Protein AF-A0A7K3KQ27-F1 (afdb_monomer_lite)

Foldseek 3Di:
DDALEDEAEDEDPDDDDPVVVVVVVVCCVPSVVHHYHYDYPVPDDCPPDVQSVVCNVVVNRVSVVVVVVVPDD

Sequence (73 aa):
MIPKTIHYCWFGGKDMPENVLKCIASWKKFAPDFELKLWNESNYDLNKYEYVKEAFKAEKWAFVTDVVRLDVV

Structure (mmCIF, N/CA/C/O backbone):
data_AF-A0A7K3KQ27-F1
#
_entry.id   AF-A0A7K3KQ27-F1
#
loop_
_atom_site.group_PDB
_atom_site.id
_atom_site.type_symbol
_atom_site.label_atom_id
_atom_site.label_alt_id
_atom_site.label_comp_id
_atom_site.label_asym_id
_atom_site.label_entity_id
_atom_site.label_seq_id
_atom_site.pdbx_PDB_ins_code
_atom_site.Cartn_x
_atom_site.Cartn_y
_atom_site.Cartn_z
_atom_site.occupancy
_atom_site.B_iso_or_equiv
_atom_site.auth_seq_id
_atom_site.auth_comp_id
_atom_site.auth_asym_id
_atom_site.auth_atom_id
_atom_site.pdbx_PDB_model_num
ATOM 1 N N . MET A 1 1 ? -17.873 -11.313 9.182 1.00 83.94 1 MET A N 1
ATOM 2 C CA . MET A 1 1 ? -17.555 -10.032 9.853 1.00 83.94 1 MET A CA 1
ATOM 3 C C . MET A 1 1 ? -16.358 -9.444 9.126 1.00 83.94 1 MET A C 1
ATOM 5 O O . MET A 1 1 ? -15.455 -10.213 8.830 1.00 83.94 1 MET A O 1
ATOM 9 N N . ILE A 1 2 ? -16.381 -8.163 8.753 1.00 88.62 2 ILE A N 1
ATOM 10 C CA . ILE A 1 2 ? -15.268 -7.540 8.015 1.00 88.62 2 ILE A CA 1
ATOM 11 C C . ILE A 1 2 ? -14.144 -7.209 9.014 1.00 88.62 2 ILE A C 1
ATOM 13 O O . ILE A 1 2 ? -14.463 -6.655 10.072 1.00 88.62 2 ILE A O 1
ATOM 17 N N . PRO A 1 3 ? -12.872 -7.547 8.729 1.00 94.12 3 PRO A N 1
ATOM 18 C CA . PRO A 1 3 ? -11.745 -7.153 9.572 1.00 94.12 3 PRO A CA 1
ATOM 19 C C . PRO A 1 3 ? -11.671 -5.631 9.756 1.00 94.12 3 PRO A C 1
ATOM 21 O O . PRO A 1 3 ? -11.894 -4.870 8.813 1.00 94.12 3 PRO A O 1
ATOM 24 N N . LYS A 1 4 ? -11.337 -5.167 10.966 1.00 95.88 4 LYS A N 1
ATOM 25 C CA . LYS A 1 4 ? -11.107 -3.741 11.248 1.00 95.88 4 LYS A CA 1
ATOM 26 C C . LYS A 1 4 ? -9.694 -3.334 10.806 1.00 95.88 4 LYS A C 1
ATOM 28 O O . LYS A 1 4 ? -8.876 -2.940 11.629 1.00 95.88 4 LYS A O 1
ATOM 33 N N . THR A 1 5 ? -9.412 -3.436 9.509 1.00 96.38 5 THR A N 1
ATOM 34 C CA . THR A 1 5 ? -8.100 -3.105 8.936 1.00 96.38 5 THR A CA 1
ATOM 35 C C . THR A 1 5 ? -8.250 -2.066 7.834 1.00 96.38 5 THR A C 1
ATOM 37 O O . THR A 1 5 ? -9.031 -2.234 6.901 1.00 96.38 5 THR A O 1
ATOM 40 N N . ILE A 1 6 ? -7.488 -0.979 7.929 1.00 96.88 6 ILE A N 1
ATOM 41 C CA . ILE A 1 6 ? -7.318 -0.005 6.853 1.00 9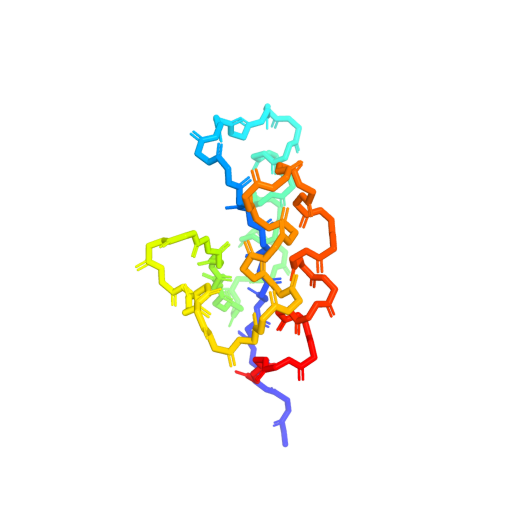6.88 6 ILE A CA 1
ATOM 42 C C . ILE A 1 6 ? -6.066 -0.411 6.081 1.00 96.88 6 ILE A C 1
ATOM 44 O O . ILE A 1 6 ? -4.949 -0.274 6.579 1.00 96.88 6 ILE A O 1
ATOM 48 N N . HIS A 1 7 ? -6.243 -0.906 4.858 1.00 97.38 7 HIS A N 1
ATOM 49 C CA . HIS A 1 7 ? -5.128 -1.158 3.951 1.00 97.38 7 HIS A CA 1
ATOM 50 C C . HIS A 1 7 ? -4.765 0.131 3.220 1.00 97.38 7 HIS A C 1
ATOM 52 O O . HIS A 1 7 ? -5.591 0.711 2.516 1.00 97.38 7 HIS A O 1
ATOM 58 N N . TYR A 1 8 ? -3.522 0.572 3.373 1.00 97.38 8 TYR A N 1
ATOM 59 C CA . TYR A 1 8 ? -3.015 1.772 2.723 1.00 97.38 8 TYR A CA 1
ATOM 60 C C . TYR A 1 8 ? -1.780 1.434 1.899 1.00 97.38 8 TYR A C 1
ATOM 62 O O . TYR A 1 8 ? -0.893 0.747 2.386 1.00 97.38 8 TYR A O 1
ATOM 70 N N . CYS A 1 9 ? -1.719 1.890 0.650 1.00 97.69 9 CYS A N 1
ATOM 71 C CA . CYS A 1 9 ? -0.602 1.601 -0.247 1.00 97.69 9 CYS A CA 1
ATOM 72 C C . CYS A 1 9 ? 0.299 2.826 -0.397 1.00 97.69 9 CYS A C 1
ATOM 74 O O . CYS A 1 9 ? -0.191 3.921 -0.676 1.00 97.69 9 CYS A O 1
ATOM 76 N N . TRP A 1 10 ? 1.609 2.625 -0.282 1.00 97.94 10 TRP A N 1
ATOM 77 C CA . TRP A 1 10 ? 2.610 3.651 -0.547 1.00 97.94 10 TRP A CA 1
ATOM 78 C C . TRP A 1 10 ? 3.885 3.011 -1.095 1.00 97.94 10 TRP A C 1
ATOM 80 O O . TRP A 1 10 ? 4.692 2.475 -0.344 1.00 97.94 10 TRP A O 1
ATOM 90 N N . PHE A 1 11 ? 4.037 3.043 -2.416 1.00 97.56 11 PHE A N 1
ATOM 91 C CA . PHE A 1 11 ? 5.145 2.411 -3.131 1.00 97.56 11 PHE A CA 1
ATOM 92 C C . PHE A 1 11 ? 6.097 3.458 -3.709 1.00 97.56 11 PHE A C 1
ATOM 94 O O . PHE A 1 11 ? 5.674 4.564 -4.055 1.00 97.56 11 PHE A O 1
ATOM 101 N N . GLY A 1 12 ? 7.366 3.079 -3.864 1.00 95.56 12 GLY A N 1
ATOM 102 C CA . GLY A 1 12 ? 8.383 3.898 -4.531 1.00 95.56 12 GLY A CA 1
ATOM 103 C C . GLY A 1 12 ? 9.262 4.717 -3.583 1.00 95.56 12 GLY A C 1
ATOM 104 O O . GLY A 1 12 ? 9.899 5.670 -4.026 1.00 95.56 12 GLY A O 1
ATOM 105 N N . GLY A 1 13 ? 9.281 4.382 -2.289 1.00 93.56 13 GLY A N 1
ATOM 106 C CA . GLY A 1 13 ? 10.267 4.863 -1.312 1.00 93.56 13 GLY A CA 1
ATOM 107 C C . GLY A 1 13 ? 10.299 6.364 -0.993 1.00 93.56 13 GLY A C 1
ATOM 108 O O . GLY A 1 13 ? 11.151 6.789 -0.218 1.00 93.56 13 GLY A O 1
ATOM 109 N N . LYS A 1 14 ? 9.418 7.189 -1.570 1.00 95.25 14 LYS A N 1
ATOM 110 C CA . LYS A 1 14 ? 9.379 8.636 -1.292 1.00 95.25 14 LYS A CA 1
ATOM 111 C C . LYS A 1 14 ? 8.721 8.926 0.051 1.00 95.25 14 LYS A C 1
ATOM 113 O O . LYS A 1 14 ? 7.799 8.221 0.451 1.00 95.25 14 LYS A O 1
ATOM 118 N N . ASP A 1 15 ? 9.124 10.012 0.700 1.00 96.88 15 ASP A N 1
ATOM 119 C CA . ASP A 1 15 ? 8.452 10.472 1.915 1.00 96.88 15 ASP A CA 1
ATOM 120 C C . ASP A 1 15 ? 6.998 10.870 1.631 1.00 96.88 15 ASP A C 1
ATOM 122 O O . ASP A 1 15 ? 6.675 11.474 0.602 1.00 96.88 15 ASP A O 1
ATOM 126 N N . MET A 1 16 ? 6.106 10.534 2.565 1.00 97.31 16 MET A N 1
ATOM 127 C CA . MET A 1 16 ? 4.715 10.971 2.501 1.00 97.31 16 MET A CA 1
ATOM 128 C C . MET A 1 16 ? 4.632 12.481 2.755 1.00 97.31 16 MET A C 1
ATOM 130 O O . MET A 1 16 ? 5.168 12.961 3.757 1.00 97.31 16 MET A O 1
ATOM 134 N N . PRO A 1 17 ? 3.921 13.243 1.908 1.00 97.81 17 PRO A N 1
ATOM 135 C CA . PRO A 1 17 ? 3.726 14.666 2.137 1.00 97.81 17 PRO A CA 1
ATOM 136 C C . PRO A 1 17 ? 2.859 14.918 3.381 1.00 97.81 17 PRO A C 1
ATOM 138 O O . PRO A 1 17 ? 2.072 14.071 3.814 1.00 97.81 17 PRO A O 1
ATOM 141 N N . GLU A 1 18 ? 2.964 16.121 3.949 1.00 98.06 18 GLU A N 1
ATOM 142 C CA . GLU A 1 18 ? 2.318 16.479 5.220 1.00 98.06 18 GLU A CA 1
ATOM 143 C C . GLU A 1 18 ? 0.791 16.278 5.202 1.00 98.06 18 GLU A C 1
ATOM 145 O O . GLU A 1 18 ? 0.199 15.855 6.194 1.00 98.06 18 GLU A O 1
ATOM 150 N N . ASN A 1 19 ? 0.131 16.541 4.070 1.00 97.94 19 ASN A N 1
ATOM 151 C CA . ASN A 1 19 ? -1.310 16.331 3.928 1.00 97.94 19 ASN A CA 1
ATOM 152 C C . ASN A 1 19 ? -1.699 14.845 4.038 1.00 97.94 19 ASN A C 1
ATOM 154 O O . ASN A 1 19 ? -2.713 14.536 4.659 1.00 97.94 19 ASN A O 1
ATOM 158 N N . VAL A 1 20 ? -0.885 13.930 3.503 1.00 97.62 20 VAL A N 1
ATOM 159 C CA . VAL A 1 20 ? -1.094 12.478 3.633 1.0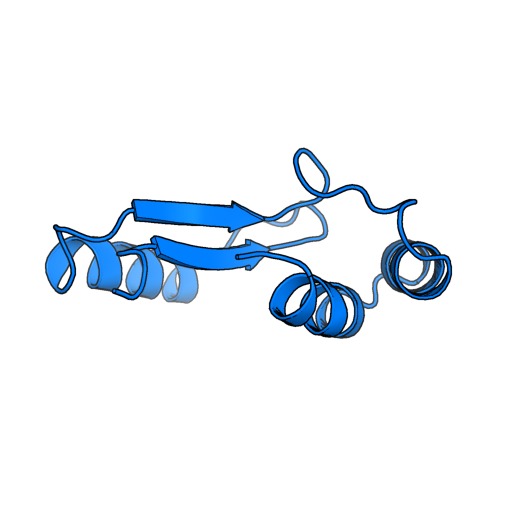0 97.62 20 VAL A CA 1
ATOM 160 C C . VAL A 1 20 ? -0.893 12.039 5.081 1.00 97.62 20 VAL A C 1
ATOM 162 O O . VAL A 1 20 ? -1.723 11.310 5.624 1.00 97.62 20 VAL A O 1
ATOM 165 N N . LEU A 1 21 ? 0.146 12.545 5.749 1.00 98.00 21 LEU A N 1
ATOM 166 C CA . LEU A 1 21 ? 0.376 12.273 7.170 1.00 98.00 21 LEU A CA 1
ATOM 167 C C . LEU A 1 21 ? -0.786 12.779 8.044 1.00 98.00 21 LEU A C 1
ATOM 169 O O . LEU A 1 21 ? -1.212 12.079 8.965 1.00 98.00 21 LEU A O 1
ATOM 173 N N . LYS A 1 22 ? -1.364 13.946 7.721 1.00 98.19 22 LYS A N 1
ATOM 174 C CA . LYS A 1 22 ? -2.584 14.464 8.369 1.00 98.19 22 LYS A CA 1
ATOM 175 C C . LYS A 1 22 ? -3.788 13.540 8.158 1.00 98.19 22 LYS A C 1
ATOM 177 O O . LYS A 1 22 ? -4.546 13.325 9.104 1.00 98.19 22 LYS A O 1
ATOM 182 N N . CYS A 1 23 ? -3.955 12.959 6.967 1.00 97.62 23 CYS A N 1
ATOM 183 C CA . CYS A 1 23 ? -4.990 11.952 6.711 1.00 97.62 23 CYS A CA 1
ATOM 184 C C . CYS A 1 23 ? -4.774 10.683 7.547 1.00 97.62 23 CYS A C 1
ATOM 186 O O . CYS A 1 23 ? -5.699 10.217 8.202 1.00 97.62 23 CYS A O 1
ATOM 188 N N . ILE A 1 24 ? -3.547 10.163 7.608 1.00 97.44 24 ILE A N 1
ATOM 189 C CA . ILE A 1 24 ? -3.228 8.979 8.420 1.00 97.44 24 ILE A CA 1
ATOM 190 C C . ILE A 1 24 ? -3.494 9.243 9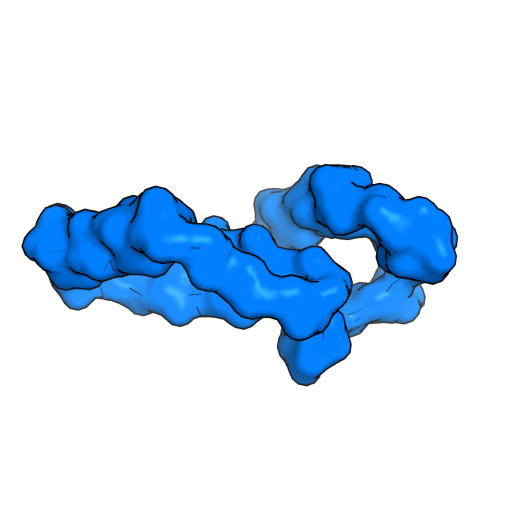.911 1.00 97.44 24 ILE A C 1
ATOM 192 O O . ILE A 1 24 ? -4.051 8.396 10.614 1.00 97.44 24 ILE A O 1
ATOM 196 N N . ALA A 1 25 ? -3.134 10.429 10.408 1.00 97.81 25 ALA A N 1
ATOM 197 C CA . ALA A 1 25 ? -3.410 10.827 11.785 1.00 97.81 25 ALA A CA 1
ATOM 198 C C . ALA A 1 25 ? -4.918 10.932 12.073 1.00 97.81 25 ALA A C 1
ATOM 200 O O . ALA A 1 25 ? -5.363 10.557 13.160 1.00 97.81 25 ALA A O 1
ATOM 201 N N . SER A 1 26 ? -5.719 11.402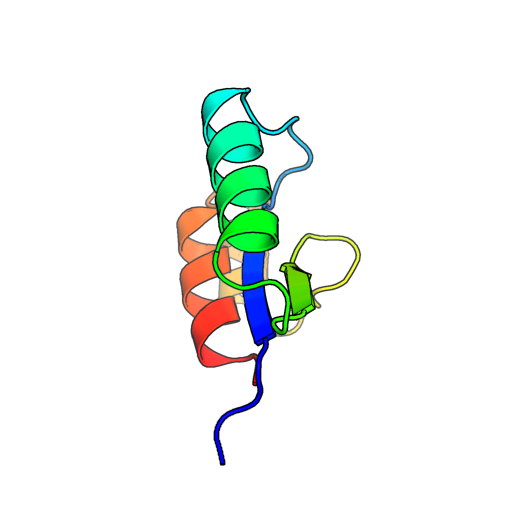 11.110 1.00 98.00 26 SER A N 1
ATOM 202 C CA . SER A 1 26 ? -7.171 11.480 11.280 1.00 98.00 26 SER A CA 1
ATOM 203 C C . SER A 1 26 ? -7.810 10.091 11.356 1.00 98.00 26 SER A C 1
ATOM 205 O O . SER A 1 26 ? -8.694 9.890 12.186 1.00 98.00 26 SER A O 1
ATOM 207 N N . TRP A 1 27 ? -7.315 9.103 10.602 1.00 97.88 27 TRP A N 1
ATOM 208 C CA . TRP A 1 27 ? -7.784 7.717 10.712 1.00 97.88 27 TRP A CA 1
ATOM 209 C C . TRP A 1 27 ? -7.544 7.148 12.108 1.00 97.88 27 TRP A C 1
ATOM 211 O O . TRP A 1 27 ? -8.472 6.623 12.710 1.00 97.88 27 TRP A O 1
ATOM 221 N N . LYS A 1 28 ? -6.352 7.356 12.681 1.00 95.56 28 LYS A N 1
ATOM 222 C CA . LYS A 1 28 ? -6.055 6.944 14.065 1.00 95.56 28 LYS A CA 1
ATOM 223 C C . LYS A 1 28 ? -6.970 7.620 15.095 1.00 95.56 28 LYS A C 1
ATOM 225 O O . LYS A 1 28 ? -7.290 7.021 16.114 1.00 95.56 28 LYS A O 1
ATOM 230 N N . LYS A 1 29 ? -7.393 8.864 14.838 1.00 97.69 29 LYS A N 1
ATOM 231 C CA . LYS A 1 29 ? -8.297 9.622 15.718 1.00 97.69 29 LYS A CA 1
ATOM 232 C C . LYS A 1 29 ? -9.752 9.152 15.628 1.00 97.69 29 LYS A C 1
ATOM 234 O O . LYS A 1 29 ? -10.417 9.064 16.654 1.00 97.69 29 LYS A O 1
ATOM 239 N N . PHE A 1 30 ? -10.262 8.929 14.418 1.00 98.00 30 PHE A N 1
ATOM 240 C CA . PHE A 1 30 ? -11.689 8.677 14.175 1.00 98.00 30 PHE A CA 1
ATOM 241 C C . PHE A 1 30 ? -12.043 7.193 14.029 1.00 98.00 30 PHE A C 1
ATOM 243 O O . PHE A 1 30 ? -13.205 6.832 14.185 1.00 98.00 30 PHE A O 1
ATOM 250 N N . ALA A 1 31 ? -11.056 6.339 13.768 1.00 97.00 31 ALA A N 1
ATOM 251 C CA . ALA A 1 31 ? -11.187 4.888 13.706 1.00 97.00 31 ALA A CA 1
ATOM 252 C C . ALA A 1 31 ? -10.125 4.219 14.607 1.00 97.00 31 ALA A C 1
ATOM 254 O O . ALA A 1 31 ? -9.292 3.463 14.110 1.00 97.00 31 ALA A O 1
ATOM 255 N N . PRO A 1 32 ? -10.123 4.497 15.927 1.00 96.50 32 PRO A N 1
ATOM 256 C CA . PRO A 1 32 ? -9.077 4.021 16.840 1.00 96.50 32 PRO A CA 1
ATOM 257 C C . PRO A 1 32 ? -9.014 2.491 16.952 1.00 96.50 32 PRO A C 1
ATOM 259 O O . PRO A 1 32 ? -7.963 1.938 17.257 1.00 96.50 32 PRO A O 1
ATOM 262 N N . ASP A 1 33 ? -10.126 1.811 16.673 1.00 97.44 33 ASP A N 1
ATOM 263 C CA . ASP A 1 33 ? -10.228 0.351 16.695 1.00 97.44 33 ASP A CA 1
ATOM 264 C C . ASP A 1 33 ? -9.665 -0.323 15.432 1.00 97.44 33 ASP A C 1
ATOM 266 O O . ASP A 1 33 ? -9.658 -1.552 15.360 1.00 97.44 33 ASP A O 1
ATOM 270 N N . PHE A 1 34 ? -9.318 0.453 14.400 1.00 97.31 34 PHE A N 1
ATOM 271 C CA . PHE A 1 34 ? -8.827 -0.082 13.136 1.00 97.31 34 PHE A CA 1
ATOM 272 C C . PHE A 1 34 ? -7.302 -0.157 13.132 1.00 97.31 34 PHE A C 1
ATOM 274 O O . PHE A 1 34 ? -6.609 0.809 13.451 1.00 97.31 34 PHE A O 1
ATOM 281 N N . GLU A 1 35 ? -6.773 -1.293 12.690 1.00 96.38 35 GLU A N 1
ATOM 282 C CA . GLU A 1 35 ? -5.350 -1.449 12.420 1.00 96.38 35 GLU A CA 1
ATOM 283 C C . GLU A 1 35 ? -5.008 -0.840 11.055 1.00 96.38 35 GLU A C 1
ATOM 285 O O . GLU A 1 35 ? -5.697 -1.076 10.062 1.00 96.38 35 GLU A O 1
ATOM 290 N N . LEU A 1 36 ? -3.930 -0.058 10.976 1.00 96.94 36 LEU A N 1
ATOM 291 C CA . LEU A 1 36 ? -3.423 0.455 9.705 1.00 96.94 36 LEU A CA 1
ATOM 292 C C . LEU A 1 36 ? -2.355 -0.492 9.154 1.00 96.94 36 LEU A C 1
ATOM 294 O O . LEU A 1 36 ? -1.245 -0.543 9.683 1.00 96.94 36 LEU A O 1
ATOM 298 N N . LYS A 1 37 ? -2.657 -1.167 8.042 1.00 97.19 37 LYS A N 1
ATOM 299 C CA . LYS A 1 37 ? -1.695 -1.989 7.304 1.00 97.19 37 LYS A CA 1
ATOM 300 C C . LYS A 1 37 ? -1.157 -1.217 6.103 1.00 97.19 37 LYS A C 1
ATOM 302 O O . LYS A 1 37 ? -1.840 -1.070 5.090 1.00 97.19 37 LYS A O 1
ATOM 307 N N . LEU A 1 38 ? 0.073 -0.721 6.232 1.00 97.12 38 LEU A N 1
ATOM 308 C CA . LEU A 1 38 ? 0.799 -0.052 5.153 1.00 97.12 38 LEU A CA 1
ATOM 309 C C . LEU A 1 38 ? 1.445 -1.089 4.228 1.00 97.12 38 LEU A C 1
ATOM 311 O O . LEU A 1 38 ? 2.296 -1.844 4.683 1.00 97.12 38 LEU A O 1
ATOM 315 N N . TRP A 1 39 ? 1.085 -1.093 2.950 1.00 98.12 39 TRP A N 1
ATOM 316 C CA . TRP 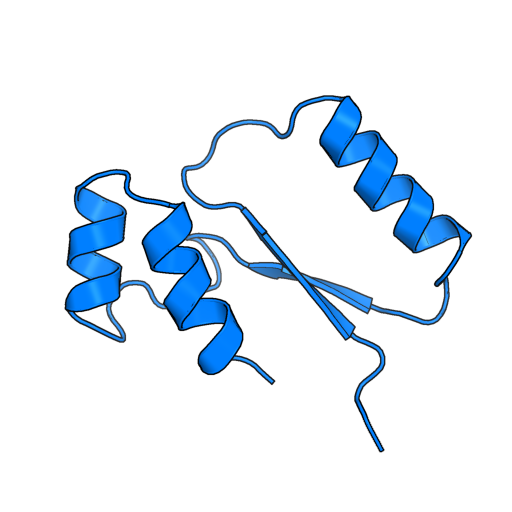A 1 39 ? 1.696 -1.908 1.902 1.00 98.12 39 TRP A CA 1
ATOM 317 C C . TRP A 1 39 ? 2.719 -1.101 1.103 1.00 98.12 39 TRP A C 1
ATOM 319 O O . TRP A 1 39 ? 2.416 0.007 0.653 1.00 98.12 39 TRP A O 1
ATOM 329 N N . ASN A 1 40 ? 3.909 -1.668 0.921 1.00 97.75 40 ASN A N 1
ATOM 330 C CA . ASN A 1 40 ? 5.016 -1.091 0.158 1.00 97.75 40 ASN A CA 1
ATOM 331 C C . ASN A 1 40 ? 5.945 -2.201 -0.381 1.00 97.75 40 ASN A C 1
ATOM 333 O O . ASN A 1 40 ? 5.686 -3.393 -0.200 1.00 97.75 40 ASN A O 1
ATOM 337 N N . GLU A 1 41 ? 7.045 -1.822 -1.033 1.00 96.56 41 GLU A N 1
ATOM 338 C CA . GLU A 1 41 ? 8.024 -2.762 -1.595 1.00 96.56 41 GLU A CA 1
ATOM 339 C C . GLU A 1 41 ? 8.752 -3.663 -0.578 1.00 96.56 41 GLU A C 1
ATOM 341 O O . GLU A 1 41 ? 9.393 -4.626 -0.992 1.00 96.56 41 GLU A O 1
ATOM 346 N N . SER A 1 42 ? 8.670 -3.396 0.732 1.00 97.12 42 SER A N 1
ATOM 347 C CA . SER A 1 42 ? 9.304 -4.245 1.752 1.00 97.12 42 SER A CA 1
ATOM 348 C C . SER A 1 42 ? 8.401 -5.367 2.265 1.00 97.12 42 SER A C 1
ATOM 350 O O . SER A 1 42 ? 8.901 -6.305 2.886 1.00 97.12 42 SER A O 1
ATOM 352 N N . ASN A 1 43 ? 7.088 -5.295 2.017 1.00 97.50 43 ASN A N 1
ATOM 353 C CA . ASN A 1 43 ? 6.125 -6.260 2.554 1.00 97.50 43 ASN A CA 1
ATOM 354 C C . ASN A 1 43 ? 5.083 -6.791 1.559 1.00 97.50 43 ASN A C 1
ATOM 356 O O . ASN A 1 43 ? 4.327 -7.694 1.918 1.00 97.50 43 ASN A O 1
ATOM 360 N N . TYR A 1 44 ? 5.048 -6.282 0.327 1.00 97.88 44 TYR A N 1
ATOM 361 C CA . TYR A 1 44 ? 4.268 -6.859 -0.764 1.00 97.88 44 TYR A CA 1
ATOM 362 C C . TYR A 1 44 ? 5.189 -7.560 -1.771 1.00 97.88 44 TYR A C 1
ATOM 364 O O . TYR A 1 44 ? 6.211 -7.006 -2.175 1.00 97.88 44 TYR A O 1
ATOM 372 N N . ASP A 1 45 ? 4.822 -8.766 -2.210 1.00 97.56 45 ASP A N 1
ATOM 373 C CA . ASP A 1 45 ? 5.593 -9.498 -3.218 1.00 97.56 45 ASP A CA 1
ATOM 374 C C . ASP A 1 45 ? 5.376 -8.905 -4.619 1.00 97.56 45 ASP A C 1
ATOM 376 O O . ASP A 1 45 ? 4.426 -9.231 -5.335 1.00 97.56 45 ASP A O 1
ATOM 380 N N . LEU A 1 46 ? 6.299 -8.034 -5.028 1.00 97.38 46 LEU A N 1
ATOM 381 C CA . LEU A 1 46 ? 6.301 -7.391 -6.343 1.00 97.38 46 LEU A CA 1
ATOM 382 C C . LEU A 1 46 ? 6.541 -8.364 -7.507 1.00 97.38 46 LEU A C 1
ATOM 384 O O . LEU A 1 46 ? 6.307 -7.989 -8.653 1.00 97.38 46 LEU A O 1
ATOM 388 N N . ASN A 1 47 ? 6.997 -9.593 -7.243 1.00 97.56 47 ASN A N 1
ATOM 389 C CA . ASN A 1 47 ? 7.196 -10.617 -8.269 1.00 97.56 47 ASN A CA 1
ATOM 390 C C . ASN A 1 47 ? 5.999 -11.567 -8.404 1.00 97.56 47 ASN A C 1
ATOM 392 O O . ASN A 1 47 ? 6.002 -12.399 -9.310 1.00 97.56 47 ASN A O 1
ATOM 396 N N . LYS A 1 48 ? 4.969 -11.431 -7.556 1.00 97.44 48 LYS A N 1
ATOM 397 C CA . LYS A 1 48 ? 3.781 -12.298 -7.559 1.00 97.44 48 LYS A CA 1
ATOM 398 C C . LYS A 1 48 ? 3.022 -12.273 -8.889 1.00 97.44 48 LYS A C 1
ATOM 400 O O . LYS A 1 48 ? 2.482 -13.290 -9.313 1.00 97.44 48 LYS A O 1
ATOM 405 N N . TYR A 1 49 ? 2.999 -11.117 -9.552 1.00 97.81 49 TYR A N 1
ATOM 406 C CA . TYR A 1 49 ? 2.342 -10.916 -10.843 1.00 97.81 49 TYR A CA 1
ATOM 407 C C . TYR A 1 49 ? 3.273 -10.154 -11.789 1.00 97.81 49 TYR A C 1
ATOM 409 O O . TYR A 1 49 ? 3.773 -9.089 -11.423 1.00 97.81 49 TYR A O 1
ATOM 417 N N . GLU A 1 50 ? 3.457 -10.642 -13.023 1.00 98.25 50 GLU A N 1
ATOM 418 C CA . GLU A 1 50 ? 4.340 -9.978 -14.002 1.00 98.25 50 GLU A CA 1
ATOM 419 C C . GLU A 1 50 ? 3.885 -8.537 -14.278 1.00 98.25 50 GLU A C 1
ATOM 421 O O . GLU A 1 50 ? 4.705 -7.626 -14.300 1.00 98.25 50 GLU A O 1
ATOM 426 N N . TYR A 1 51 ? 2.570 -8.296 -14.334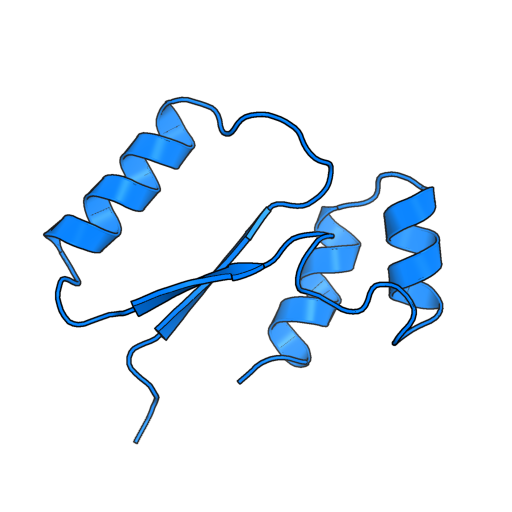 1.00 98.12 51 TYR A N 1
ATOM 427 C CA . TYR A 1 51 ? 2.012 -6.949 -14.472 1.00 98.12 51 TYR A CA 1
ATOM 428 C C . TYR A 1 51 ? 2.452 -5.996 -13.348 1.00 98.12 51 TYR A C 1
ATOM 430 O O . TYR A 1 51 ? 2.817 -4.850 -13.607 1.00 98.12 51 TYR A O 1
ATOM 438 N N . VAL A 1 52 ? 2.454 -6.464 -12.093 1.00 98.06 52 VAL A N 1
ATOM 439 C CA . VAL A 1 52 ? 2.895 -5.647 -10.951 1.00 98.06 52 VAL A CA 1
ATOM 440 C C . VAL A 1 52 ? 4.384 -5.357 -11.049 1.00 98.06 52 VAL A C 1
ATOM 442 O O . VAL A 1 52 ? 4.804 -4.221 -10.840 1.00 98.06 52 VAL A O 1
ATOM 445 N N . LYS A 1 53 ? 5.177 -6.367 -11.397 1.00 98.44 53 LYS A N 1
ATOM 446 C CA . LYS A 1 53 ? 6.624 -6.248 -11.556 1.00 98.44 53 LYS A CA 1
ATOM 447 C C . LYS A 1 53 ? 6.994 -5.240 -12.642 1.00 98.44 53 LYS A C 1
ATOM 449 O O . LYS A 1 53 ? 7.864 -4.398 -12.423 1.00 98.44 53 LYS A O 1
ATOM 454 N N . GLU A 1 54 ? 6.337 -5.304 -13.797 1.00 98.50 54 GLU A N 1
ATOM 455 C CA . GLU A 1 54 ? 6.524 -4.360 -14.901 1.00 98.50 54 GLU A CA 1
ATOM 456 C C . GLU A 1 54 ? 6.085 -2.945 -14.510 1.00 98.50 54 GLU A C 1
ATOM 458 O O . GLU A 1 54 ? 6.841 -1.992 -14.711 1.00 98.50 54 GLU A O 1
ATOM 463 N N . ALA A 1 55 ? 4.914 -2.801 -13.881 1.00 98.31 55 ALA A N 1
ATOM 464 C CA . ALA A 1 55 ? 4.421 -1.512 -13.406 1.00 98.31 55 ALA A CA 1
ATOM 465 C C . ALA A 1 55 ? 5.364 -0.886 -12.368 1.00 98.31 55 ALA A C 1
ATOM 467 O O . ALA A 1 55 ? 5.677 0.300 -12.451 1.00 98.31 55 ALA A O 1
ATOM 468 N N . PHE A 1 56 ? 5.865 -1.679 -11.420 1.00 98.00 56 PHE A N 1
ATOM 469 C CA . PHE A 1 56 ? 6.808 -1.213 -10.411 1.00 98.00 56 PHE A CA 1
ATOM 470 C C . PHE A 1 56 ? 8.129 -0.754 -11.044 1.00 98.00 56 PHE A C 1
ATOM 472 O O . PHE A 1 56 ? 8.590 0.348 -10.757 1.00 98.00 56 PHE A O 1
ATOM 479 N N . LYS A 1 57 ? 8.702 -1.540 -11.968 1.00 97.88 57 LYS A N 1
ATOM 480 C CA . LYS A 1 57 ? 9.922 -1.166 -12.711 1.00 97.88 57 LYS A CA 1
ATOM 481 C C . LYS A 1 57 ? 9.754 0.101 -13.551 1.00 97.88 57 LYS A C 1
ATOM 483 O O . LYS A 1 57 ? 10.715 0.838 -13.728 1.00 97.88 57 LYS A O 1
ATOM 488 N N . ALA A 1 58 ? 8.555 0.342 -14.077 1.00 98.19 58 ALA A N 1
ATOM 489 C CA . ALA A 1 58 ? 8.221 1.532 -14.856 1.00 98.19 58 ALA A CA 1
ATOM 490 C C . ALA A 1 58 ? 7.808 2.742 -13.991 1.00 98.19 58 ALA A C 1
ATOM 492 O O . ALA A 1 58 ? 7.321 3.741 -14.528 1.00 98.19 58 ALA A O 1
ATOM 493 N N . GLU A 1 59 ? 7.952 2.649 -12.666 1.00 97.62 59 GLU A N 1
ATOM 494 C CA . GLU A 1 59 ? 7.550 3.673 -11.695 1.00 97.62 59 GLU A CA 1
ATOM 495 C C . GLU A 1 59 ? 6.055 4.043 -11.744 1.00 97.62 59 GLU A C 1
ATOM 497 O O . GLU A 1 59 ? 5.621 5.162 -11.458 1.00 97.62 59 GLU A O 1
ATOM 502 N N . LYS A 1 60 ? 5.222 3.075 -12.130 1.00 98.00 60 LYS A N 1
ATOM 503 C CA . LYS A 1 60 ? 3.776 3.205 -12.319 1.00 98.00 60 LYS A CA 1
ATOM 504 C C . LYS A 1 60 ? 3.014 2.761 -11.065 1.00 98.00 60 LYS A C 1
ATOM 506 O O . LYS A 1 60 ? 2.226 1.821 -11.093 1.00 98.00 60 LYS A O 1
ATOM 511 N N . TRP A 1 61 ? 3.216 3.479 -9.958 1.00 97.38 61 TRP A N 1
ATOM 512 C CA . TRP A 1 61 ? 2.726 3.112 -8.616 1.00 97.38 61 TRP A CA 1
ATOM 513 C C . TRP A 1 61 ? 1.216 2.885 -8.538 1.00 97.38 61 TRP A C 1
ATOM 515 O O . TRP A 1 61 ? 0.781 1.915 -7.926 1.00 97.38 61 TRP A O 1
ATOM 525 N N . ALA A 1 62 ? 0.416 3.737 -9.187 1.00 96.94 62 ALA A N 1
ATOM 526 C CA . ALA A 1 62 ? -1.043 3.601 -9.197 1.00 96.94 62 ALA A CA 1
ATOM 527 C C . ALA A 1 62 ? -1.482 2.205 -9.680 1.00 96.94 62 ALA A C 1
ATOM 529 O O . ALA A 1 62 ? -2.286 1.554 -9.016 1.00 96.94 62 ALA A O 1
ATOM 530 N N . PHE A 1 63 ? -0.852 1.700 -10.743 1.00 97.94 63 PHE A N 1
ATOM 531 C CA . PHE A 1 63 ? -1.146 0.387 -11.319 1.00 97.94 63 PHE A CA 1
ATOM 532 C C . PHE A 1 63 ? -0.690 -0.771 -10.423 1.00 97.94 63 PHE A C 1
ATOM 534 O O . PHE A 1 63 ? -1.347 -1.807 -10.376 1.00 97.94 63 PHE A O 1
ATOM 541 N N . VAL A 1 64 ? 0.382 -0.584 -9.645 1.00 98.19 64 VAL A N 1
ATOM 542 C CA . VAL A 1 64 ? 0.750 -1.533 -8.581 1.00 98.19 64 VAL A CA 1
ATOM 543 C C . VAL A 1 64 ? -0.378 -1.608 -7.546 1.00 98.19 64 VAL A C 1
ATOM 545 O O . VAL A 1 64 ? -0.850 -2.697 -7.219 1.00 98.19 64 VAL A O 1
ATOM 548 N N . THR A 1 65 ? -0.882 -0.459 -7.081 1.00 97.56 65 THR A N 1
ATOM 549 C CA . THR A 1 65 ? -1.950 -0.420 -6.062 1.00 97.56 65 THR A CA 1
ATOM 550 C C . THR A 1 65 ? -3.305 -0.950 -6.542 1.00 97.56 65 THR A C 1
ATOM 552 O O . THR A 1 65 ? -4.128 -1.348 -5.714 1.00 97.56 65 THR A O 1
ATOM 555 N N . ASP A 1 66 ? -3.563 -0.950 -7.853 1.00 97.62 66 ASP A N 1
ATOM 556 C CA . ASP A 1 66 ? -4.783 -1.522 -8.434 1.00 97.62 66 ASP A CA 1
ATOM 557 C C . ASP A 1 66 ? -4.821 -3.046 -8.278 1.00 97.62 66 ASP A C 1
ATOM 559 O O . ASP A 1 66 ? -5.889 -3.610 -8.054 1.00 97.62 66 ASP A O 1
ATOM 563 N N . VAL A 1 67 ? -3.663 -3.713 -8.310 1.00 97.75 67 VAL A N 1
ATOM 564 C CA . VAL A 1 67 ? -3.575 -5.154 -8.037 1.00 97.75 67 VAL A CA 1
ATOM 565 C C . VAL A 1 67 ? -3.594 -5.430 -6.539 1.00 97.75 67 VAL A C 1
ATOM 567 O O . VAL A 1 67 ? -4.362 -6.276 -6.089 1.00 97.75 67 VAL A O 1
ATOM 570 N N . VAL A 1 68 ? -2.808 -4.686 -5.749 1.00 97.81 68 VAL A N 1
ATOM 571 C CA . VAL A 1 68 ? -2.708 -4.900 -4.292 1.00 97.81 68 VAL A CA 1
ATOM 572 C C . VAL A 1 68 ? -4.088 -4.862 -3.631 1.00 97.81 68 VAL A C 1
ATOM 574 O O . VAL A 1 68 ? -4.393 -5.732 -2.825 1.00 97.81 68 VAL A O 1
ATOM 577 N N . ARG A 1 69 ? -4.957 -3.909 -4.003 1.00 96.06 69 ARG A N 1
ATOM 578 C CA . ARG A 1 69 ? -6.304 -3.785 -3.408 1.00 96.06 69 ARG A CA 1
ATOM 579 C C . ARG A 1 69 ? -7.239 -4.966 -3.695 1.00 96.06 69 ARG A C 1
ATOM 581 O O . ARG A 1 69 ? -8.238 -5.104 -3.002 1.00 96.06 69 ARG A O 1
ATOM 588 N N . LEU A 1 70 ? -6.963 -5.748 -4.741 1.00 96.44 70 LEU A N 1
ATOM 589 C CA . LEU A 1 70 ? -7.730 -6.945 -5.100 1.00 96.44 70 LEU A CA 1
ATOM 590 C C . LEU A 1 70 ? -7.138 -8.211 -4.469 1.00 96.44 70 LEU A C 1
ATOM 592 O O . LEU A 1 70 ? -7.854 -9.187 -4.273 1.00 96.44 70 LEU A O 1
ATOM 596 N N . ASP A 1 71 ? -5.834 -8.200 -4.192 1.00 96.88 71 ASP A N 1
ATOM 597 C CA . ASP A 1 71 ? -5.070 -9.368 -3.754 1.00 96.88 71 ASP A CA 1
ATOM 598 C C . ASP A 1 71 ? -5.075 -9.573 -2.231 1.00 96.88 71 ASP A C 1
ATOM 600 O O . ASP A 1 71 ? -4.971 -10.702 -1.751 1.00 96.88 71 ASP A O 1
ATOM 604 N N . VAL A 1 72 ? -5.174 -8.486 -1.463 1.00 93.75 72 VAL A N 1
ATOM 605 C CA . VAL A 1 72 ? -5.047 -8.503 0.001 1.00 93.75 72 VAL A CA 1
ATOM 606 C C . VAL A 1 72 ? -6.415 -8.490 0.693 1.00 93.75 72 VAL A C 1
ATOM 608 O O . VAL A 1 72 ? -7.345 -7.837 0.220 1.00 93.75 72 VAL A O 1
ATOM 611 N N . VAL A 1 73 ? -6.521 -9.199 1.824 1.00 82.88 73 VAL A N 1
ATOM 612 C CA . VAL A 1 73 ? -7.729 -9.334 2.667 1.00 82.88 73 VAL A CA 1
ATOM 613 C C . VAL A 1 73 ? -7.435 -8.894 4.098 1.00 82.88 73 VAL A C 1
ATOM 615 O O . VAL A 1 73 ? -6.270 -9.076 4.536 1.00 82.88 73 VAL A O 1
#

pLDDT: mean 96.78, std 2.65, range [82.88, 98.5]

Radius of gyration: 13.39 Å; chains: 1; bounding box: 28×29×32 Å

Secondary structure (DSSP, 8-state):
----EEEEE--SSPPPPHHHHHHHHHHHHH-TTSEEEEE-TTTS-TTSSHHHHHHHHTT-HHHHHHHHHHH--